Protein AF-A0A965A316-F1 (afdb_monomer_lite)

Radius of gyration: 20.24 Å; chains: 1; bounding box: 50×35×52 Å

Sequence (131 aa):
MNNKTAQPSRGSSWKQIDLTDLLKSNYKKPRPTIGKVNNSEVDGLLLGLFYPGKINTVFGDSGGGKSWMSLWVIVEQMMLGNDAILIDYEDDPFTHIGRMRQMGVSDEVIAKHFIYIQPNEKWDSASKATF

Foldseek 3Di:
DDPPPPDDPPCPVVDDDDCVVVVVDPDDDFFAQFQFDPPCDDPNHTGHPHGPPDDDDDDDDVVPCSVVSVLSRCLVCLVVVAADEDEDADDDPVVSVVSSVVVVDDPVSCVRRYHYHYDPDDDDPVNVVVD

pLDDT: mean 91.04, std 11.02, range [39.66, 98.69]

Secondary structure (DSSP, 8-state):
----PPPPPTTGGGSPPP-HHHHHS-PPPP---EEEPTT--BTTBPPEEE-TTS-------TTSSHHHHHHHHHHHHHHTT--EEEE-SSS-HHHHHHHHHHTT--HHHHHHHEEEE---S---HHHHHT-

Structure (mmCIF, N/CA/C/O backbone):
data_AF-A0A965A316-F1
#
_entry.id   AF-A0A965A316-F1
#
loop_
_atom_site.group_PDB
_atom_site.id
_atom_site.type_symbol
_atom_site.label_atom_id
_atom_site.label_alt_id
_atom_site.label_comp_id
_atom_site.label_asym_id
_atom_site.label_entity_id
_atom_site.label_seq_id
_atom_site.pdbx_PDB_ins_code
_atom_site.Cartn_x
_atom_site.Cartn_y
_atom_site.Cartn_z
_atom_site.occupancy
_atom_site.B_iso_or_equiv
_atom_site.auth_seq_id
_atom_site.auth_comp_id
_atom_site.auth_asym_id
_atom_site.auth_atom_id
_atom_site.pdbx_PDB_model_num
ATOM 1 N N . MET A 1 1 ? -25.717 -9.206 -31.353 1.00 39.66 1 MET A N 1
ATOM 2 C CA . MET A 1 1 ? -25.805 -7.755 -31.630 1.00 39.66 1 MET A CA 1
ATOM 3 C C . MET A 1 1 ? -24.894 -7.042 -30.641 1.00 39.66 1 MET A C 1
ATOM 5 O O . MET A 1 1 ? -25.097 -7.182 -29.444 1.00 39.66 1 MET A O 1
ATOM 9 N N . ASN A 1 2 ? -23.837 -6.390 -31.131 1.00 40.56 2 ASN A N 1
ATOM 10 C CA . ASN A 1 2 ? -22.806 -5.749 -30.309 1.00 40.56 2 ASN A CA 1
ATOM 11 C C . ASN A 1 2 ? -23.290 -4.379 -29.814 1.00 40.56 2 ASN A C 1
ATOM 13 O O . ASN A 1 2 ? -23.306 -3.428 -30.593 1.00 40.56 2 ASN A O 1
ATOM 17 N N . ASN A 1 3 ? -23.626 -4.253 -28.528 1.00 43.03 3 ASN A N 1
ATOM 18 C CA . ASN A 1 3 ? -23.818 -2.947 -27.895 1.00 43.03 3 ASN A CA 1
ATOM 19 C C . ASN A 1 3 ? -22.448 -2.313 -27.617 1.00 43.03 3 ASN A C 1
ATOM 21 O O . ASN A 1 3 ? -21.898 -2.436 -26.526 1.00 43.03 3 ASN A O 1
ATOM 25 N N . LYS A 1 4 ? -21.885 -1.632 -28.622 1.00 51.09 4 LYS A N 1
ATOM 26 C CA . LYS A 1 4 ? -20.834 -0.637 -28.387 1.00 51.09 4 LYS A CA 1
ATOM 27 C C . LYS A 1 4 ? -21.479 0.521 -27.629 1.00 51.09 4 LYS A C 1
ATOM 29 O O . LYS A 1 4 ? -22.237 1.289 -28.214 1.00 51.09 4 LYS A O 1
ATOM 34 N N . THR A 1 5 ? -21.203 0.636 -26.336 1.00 52.53 5 THR A N 1
ATOM 35 C CA . THR A 1 5 ? -21.484 1.854 -25.575 1.00 52.53 5 THR A CA 1
ATOM 36 C C . THR A 1 5 ? -20.844 3.032 -26.311 1.00 52.53 5 THR A C 1
ATOM 38 O O . THR A 1 5 ? -19.638 3.041 -26.561 1.00 52.53 5 THR A O 1
ATOM 41 N N . ALA A 1 6 ? -21.670 3.987 -26.750 1.00 63.53 6 ALA A N 1
ATOM 42 C CA . ALA A 1 6 ? -21.204 5.173 -27.456 1.00 63.53 6 ALA A CA 1
ATOM 43 C C . ALA A 1 6 ? -20.180 5.905 -26.581 1.00 63.53 6 ALA A C 1
ATOM 45 O O . ALA A 1 6 ? -20.435 6.149 -25.399 1.00 63.53 6 ALA A O 1
ATOM 46 N N . GLN A 1 7 ? -19.013 6.224 -27.145 1.00 64.56 7 GLN A N 1
ATOM 47 C CA . GLN A 1 7 ? -18.004 6.965 -26.400 1.00 64.56 7 GLN A CA 1
ATOM 48 C C . GLN A 1 7 ? -18.570 8.337 -26.003 1.00 64.56 7 GLN A C 1
ATOM 50 O O . GLN A 1 7 ? -19.144 9.025 -26.853 1.00 64.56 7 GLN A O 1
ATOM 55 N N . PRO A 1 8 ? -18.428 8.746 -24.731 1.00 71.69 8 PRO A N 1
ATOM 56 C CA . PRO A 1 8 ? -18.883 10.054 -24.285 1.00 71.69 8 PRO A CA 1
ATOM 57 C C . PRO A 1 8 ? -18.218 11.167 -25.109 1.00 71.69 8 PRO A C 1
ATOM 59 O O . PRO A 1 8 ? -17.005 11.156 -25.326 1.00 71.69 8 PRO A O 1
ATOM 62 N N . SER A 1 9 ? -19.011 12.132 -25.584 1.00 82.12 9 SER A N 1
ATOM 63 C CA . SER A 1 9 ? -18.509 13.271 -26.359 1.00 82.12 9 SER A CA 1
ATOM 64 C C . SER A 1 9 ? -17.531 14.109 -25.531 1.00 82.12 9 SER A C 1
ATOM 66 O O . SER A 1 9 ? -17.764 14.330 -24.341 1.00 82.12 9 SER A O 1
ATOM 68 N N . ARG A 1 10 ? -16.489 14.669 -26.159 1.00 82.88 10 ARG A N 1
ATOM 69 C CA . ARG A 1 10 ? -15.560 15.602 -25.497 1.00 82.88 10 ARG A CA 1
ATOM 70 C C . ARG A 1 10 ? -16.343 16.695 -24.752 1.00 82.88 10 ARG A C 1
ATOM 72 O O . ARG A 1 10 ? -17.227 17.322 -25.324 1.00 82.88 10 ARG A O 1
ATOM 79 N N . GLY A 1 11 ? -16.037 16.892 -23.469 1.00 85.50 11 GLY A N 1
ATOM 80 C CA . GLY A 1 11 ? -16.730 17.860 -22.611 1.00 85.50 11 GLY A CA 1
ATOM 81 C C . GLY A 1 11 ? -17.912 17.299 -21.810 1.00 85.50 11 GLY A C 1
ATOM 82 O O . GLY A 1 11 ? -18.345 17.946 -20.863 1.00 85.50 11 GLY A O 1
ATOM 83 N N . SER A 1 12 ? -18.410 16.091 -22.101 1.00 87.69 12 SER A N 1
ATOM 84 C CA . SER A 1 12 ? -19.542 15.525 -21.347 1.00 87.69 12 SER A CA 1
ATOM 85 C C . SER A 1 12 ? -19.210 15.248 -19.879 1.00 87.69 12 SER A C 1
ATOM 87 O O . SER A 1 12 ? -20.108 15.312 -19.048 1.00 87.69 12 SER A O 1
ATOM 89 N N . SER A 1 13 ? -17.939 14.993 -19.547 1.00 88.12 13 SER A N 1
ATOM 90 C CA . SER A 1 13 ? -17.461 14.816 -18.167 1.00 88.12 13 SER A CA 1
ATOM 91 C C . SER A 1 13 ? -17.499 16.096 -17.325 1.00 88.12 13 SER A C 1
ATOM 93 O O . SER A 1 13 ? -17.348 16.020 -16.113 1.00 88.12 13 SER A O 1
ATOM 95 N N . TRP A 1 14 ? -17.669 17.262 -17.957 1.00 91.00 14 TRP A N 1
ATOM 96 C CA . TRP A 1 14 ? -17.770 18.563 -17.289 1.00 91.00 14 TRP A CA 1
ATOM 97 C C . TRP A 1 14 ? -19.217 18.998 -17.055 1.00 91.00 14 TRP A C 1
ATOM 99 O O . TRP A 1 14 ? -19.455 20.034 -16.438 1.00 91.00 14 TRP A O 1
ATOM 109 N N . LYS A 1 15 ? -20.197 18.236 -17.560 1.00 93.00 15 LYS A N 1
ATOM 110 C CA . LYS A 1 15 ? -21.600 18.503 -17.252 1.00 93.00 15 LYS A CA 1
ATOM 111 C C . LYS A 1 15 ? -21.826 18.297 -15.759 1.00 93.00 15 LYS A C 1
ATOM 113 O O . LYS A 1 15 ? -21.352 17.318 -15.185 1.00 93.00 15 LYS A O 1
ATOM 118 N N . GLN A 1 16 ? -22.571 19.216 -15.153 1.00 92.81 16 GLN A N 1
ATOM 119 C CA . GLN A 1 16 ? -22.998 19.080 -13.769 1.00 92.81 16 GLN A CA 1
ATOM 120 C C . GLN A 1 16 ? -23.771 17.769 -13.595 1.00 92.81 16 GLN A C 1
ATOM 122 O O . GLN A 1 16 ? -24.644 17.435 -14.396 1.00 92.81 16 GLN A O 1
ATOM 127 N N . ILE A 1 17 ? -23.439 17.044 -12.533 1.00 92.38 17 ILE A N 1
ATOM 128 C CA . ILE A 1 17 ? -24.177 15.861 -12.108 1.00 92.38 17 ILE A CA 1
ATOM 129 C C . ILE A 1 17 ? -25.290 16.334 -11.170 1.00 92.38 17 ILE A C 1
ATOM 131 O O . ILE A 1 17 ? -25.016 17.061 -10.213 1.00 92.38 17 ILE A O 1
ATOM 135 N N . ASP A 1 18 ? -26.535 15.944 -11.442 1.00 91.62 18 ASP A N 1
ATOM 136 C CA . ASP A 1 18 ? -27.642 16.160 -10.510 1.00 91.62 18 ASP A CA 1
ATOM 137 C C . ASP A 1 18 ? -27.484 15.216 -9.310 1.00 91.62 18 ASP A C 1
ATOM 139 O O . ASP A 1 18 ? -27.448 13.995 -9.458 1.00 91.62 18 ASP A O 1
ATOM 143 N N . LEU A 1 19 ? -27.346 15.791 -8.117 1.00 93.94 19 LEU A N 1
ATOM 144 C CA . LEU A 1 19 ? -27.134 15.055 -6.871 1.00 93.94 19 LEU A CA 1
ATOM 145 C C . LEU A 1 19 ? -28.433 14.839 -6.084 1.00 93.94 19 LEU A C 1
ATOM 147 O O . LEU A 1 19 ? -28.384 14.295 -4.983 1.00 93.94 19 LEU A O 1
ATOM 151 N N . THR A 1 20 ? -29.587 15.259 -6.611 1.00 93.94 20 THR A N 1
ATOM 152 C CA . THR A 1 20 ? -30.870 15.247 -5.893 1.00 93.94 20 THR A CA 1
ATOM 153 C C . THR A 1 20 ? -31.219 13.862 -5.347 1.00 93.94 20 THR A C 1
ATOM 155 O O . THR A 1 20 ? -31.637 13.745 -4.194 1.00 93.94 20 THR A O 1
ATOM 158 N N . ASP A 1 21 ? -30.993 12.803 -6.124 1.00 89.31 21 ASP A N 1
ATOM 159 C CA . ASP A 1 21 ? -31.261 11.431 -5.682 1.00 89.31 21 ASP A CA 1
ATOM 160 C C . ASP A 1 21 ? -30.273 10.963 -4.609 1.00 89.31 21 ASP A C 1
ATOM 162 O O . ASP A 1 21 ? -30.669 10.315 -3.639 1.00 89.31 21 ASP A O 1
ATOM 166 N N . LEU A 1 22 ? -28.996 11.349 -4.720 1.00 88.19 22 LEU A N 1
ATOM 167 C CA . LEU A 1 22 ? -27.986 11.041 -3.706 1.00 88.19 22 LEU A CA 1
ATOM 168 C C . LEU A 1 22 ? -28.329 11.710 -2.368 1.00 88.19 22 LEU A C 1
ATOM 170 O O . LEU A 1 22 ? -28.224 11.068 -1.325 1.00 88.19 22 LEU A O 1
ATOM 174 N N . LEU A 1 23 ? -28.782 12.964 -2.396 1.00 88.69 23 LEU A N 1
ATOM 175 C CA . LEU A 1 23 ? -29.176 13.722 -1.204 1.00 88.69 23 LEU A CA 1
ATOM 176 C C . LEU A 1 23 ? -30.424 13.153 -0.516 1.00 88.69 23 LEU A C 1
ATOM 178 O O . LEU A 1 23 ? -30.565 13.284 0.696 1.00 88.69 23 LEU A O 1
ATOM 182 N N . LYS A 1 24 ? -31.321 12.512 -1.275 1.00 91.12 24 LYS A N 1
ATOM 183 C CA . LYS A 1 24 ? -32.501 11.811 -0.741 1.00 91.12 24 LYS A CA 1
ATOM 184 C C . LYS A 1 24 ? -32.194 10.386 -0.276 1.00 91.12 24 LYS A C 1
ATOM 186 O O . LYS A 1 24 ? -33.013 9.775 0.409 1.00 91.12 24 LYS A O 1
ATOM 191 N N . SER A 1 25 ? -31.050 9.833 -0.672 1.00 86.56 25 SER A N 1
ATOM 192 C CA . SER A 1 25 ? -30.651 8.474 -0.315 1.00 86.56 25 SER A CA 1
ATOM 193 C C . SER A 1 25 ? -30.164 8.384 1.135 1.00 86.56 25 SER A C 1
ATOM 195 O O . SER A 1 25 ? -29.683 9.358 1.712 1.00 86.56 25 SER A O 1
ATOM 197 N N . ASN A 1 26 ? -30.202 7.181 1.717 1.00 87.62 26 ASN A N 1
ATOM 198 C CA . ASN A 1 26 ? -29.512 6.895 2.978 1.00 87.62 26 ASN A CA 1
ATOM 199 C C . ASN A 1 26 ? -28.007 6.688 2.729 1.00 87.62 26 ASN A C 1
ATOM 201 O O . ASN A 1 26 ? -27.470 5.589 2.912 1.00 87.62 26 ASN A O 1
ATOM 205 N N . TYR A 1 27 ? -27.344 7.725 2.215 1.00 86.00 27 TYR A N 1
ATOM 206 C CA . TYR A 1 27 ? -25.930 7.683 1.876 1.00 86.00 27 TYR A CA 1
ATOM 207 C C . TYR A 1 27 ? -25.095 7.309 3.104 1.00 86.00 27 TYR A C 1
ATOM 209 O O . TYR A 1 27 ? -25.091 8.000 4.124 1.00 86.00 27 TYR A O 1
ATOM 217 N N . LYS A 1 28 ? -24.333 6.220 2.985 1.00 83.75 28 LYS A N 1
ATOM 218 C CA . LYS A 1 28 ? -23.362 5.816 3.999 1.00 83.75 28 LYS A CA 1
ATOM 219 C C . LYS A 1 28 ? -21.998 6.371 3.627 1.00 83.75 28 LYS A C 1
ATOM 221 O O . LYS A 1 28 ? -21.424 5.991 2.608 1.00 83.75 28 LYS A O 1
ATOM 226 N N . LYS A 1 29 ? -21.462 7.243 4.483 1.00 84.19 29 LYS A N 1
ATOM 227 C CA . LYS A 1 29 ? -20.095 7.750 4.345 1.00 84.19 29 LYS A CA 1
ATOM 228 C C . LYS A 1 29 ? -19.114 6.562 4.308 1.00 84.19 29 LYS A C 1
ATOM 230 O O . LYS A 1 29 ? -19.158 5.740 5.228 1.00 84.19 29 LYS A O 1
ATOM 235 N N . PRO A 1 30 ? -18.228 6.466 3.297 1.00 88.44 30 PRO A N 1
ATOM 236 C CA . PRO A 1 30 ? -17.125 5.516 3.312 1.00 88.44 30 PRO A CA 1
ATOM 237 C C . PRO A 1 30 ? -16.330 5.654 4.608 1.00 88.44 30 PRO A C 1
ATOM 239 O O . PRO A 1 30 ? -16.150 6.765 5.109 1.00 88.44 30 PRO A O 1
ATOM 242 N N . ARG A 1 31 ? -15.864 4.534 5.155 1.00 89.62 31 ARG A N 1
ATOM 243 C CA . ARG A 1 31 ? -15.027 4.514 6.357 1.00 89.62 31 ARG A CA 1
ATOM 244 C C . ARG A 1 31 ? -13.632 4.012 5.998 1.00 89.62 31 ARG A C 1
ATOM 246 O O . ARG A 1 31 ? -13.534 3.082 5.196 1.00 89.62 31 ARG A O 1
ATOM 253 N N . PRO A 1 32 ? -12.573 4.612 6.558 1.00 93.94 32 PRO A N 1
ATOM 254 C CA . PRO A 1 32 ? -11.235 4.084 6.397 1.00 93.94 32 PRO A CA 1
ATOM 255 C C . PRO A 1 32 ? -11.058 2.881 7.326 1.00 93.94 32 PRO A C 1
ATOM 257 O O . PRO A 1 32 ? -11.439 2.923 8.497 1.00 93.94 32 PRO A O 1
ATOM 260 N N . THR A 1 33 ? -10.511 1.796 6.792 1.00 93.38 33 THR A N 1
ATOM 261 C CA . THR A 1 33 ? -10.381 0.514 7.512 1.00 93.38 33 THR A CA 1
ATOM 262 C C . THR A 1 33 ? -9.016 -0.142 7.330 1.00 93.38 33 THR A C 1
ATOM 264 O O . THR A 1 33 ? -8.763 -1.181 7.932 1.00 93.38 33 THR A O 1
ATOM 267 N N . ILE A 1 34 ? -8.156 0.443 6.496 1.00 95.69 34 ILE A N 1
ATOM 268 C CA . ILE A 1 34 ? -6.780 0.009 6.238 1.00 95.69 34 ILE A CA 1
ATOM 269 C C . ILE A 1 34 ? -5.844 0.993 6.947 1.00 95.69 34 ILE A C 1
ATOM 271 O O . ILE A 1 34 ? -6.154 2.186 7.009 1.00 95.69 34 ILE A O 1
ATOM 275 N N . GLY A 1 35 ? -4.710 0.536 7.476 1.00 95.00 35 GLY A N 1
ATOM 276 C CA . GLY A 1 35 ? -3.822 1.395 8.248 1.00 95.00 35 GLY A CA 1
ATOM 277 C C . GLY A 1 35 ? -4.378 1.654 9.645 1.00 95.00 35 GLY A C 1
ATOM 278 O O . GLY A 1 35 ? -4.617 2.818 9.965 1.00 95.00 35 GLY A O 1
ATOM 279 N N . LYS A 1 36 ? -4.727 0.615 10.418 1.00 93.62 36 LYS A N 1
ATOM 280 C CA . LYS A 1 36 ? -5.421 0.797 11.704 1.00 93.62 36 LYS A CA 1
ATOM 281 C C . LYS A 1 36 ? -4.570 1.582 12.695 1.00 93.62 36 LYS A C 1
ATOM 283 O O . LYS A 1 36 ? -3.398 1.291 12.910 1.00 93.62 36 LYS A O 1
ATOM 288 N N . VAL A 1 37 ? -5.197 2.548 13.355 1.00 91.88 37 VAL A N 1
ATOM 289 C CA . VAL A 1 37 ? -4.564 3.341 14.407 1.00 91.88 37 VAL A CA 1
ATOM 290 C C . VAL A 1 37 ? -4.912 2.725 15.757 1.00 91.88 37 VAL A C 1
ATOM 292 O O . VAL A 1 37 ? -6.085 2.591 16.105 1.00 91.88 37 VAL A O 1
ATOM 295 N N . ASN A 1 38 ? -3.908 2.353 16.544 1.00 88.56 38 ASN A N 1
ATOM 296 C CA . ASN A 1 38 ? -4.141 1.840 17.894 1.00 88.56 38 ASN A CA 1
ATOM 297 C C . ASN A 1 38 ? -4.810 2.903 18.776 1.00 88.56 38 ASN A C 1
ATOM 299 O O . ASN A 1 38 ? -4.539 4.094 18.632 1.00 88.56 38 ASN A O 1
ATOM 303 N N . ASN A 1 39 ? -5.658 2.466 19.710 1.00 89.19 39 ASN A N 1
ATOM 304 C CA . ASN A 1 39 ? -6.395 3.342 20.633 1.00 89.19 39 ASN A CA 1
ATOM 305 C C . ASN A 1 39 ? -7.287 4.388 19.933 1.00 89.19 39 ASN A C 1
ATOM 307 O O . ASN A 1 39 ? -7.541 5.454 20.487 1.00 89.19 39 ASN A O 1
ATOM 311 N N . SER A 1 40 ? -7.754 4.098 18.715 1.00 90.06 40 SER A N 1
ATOM 312 C CA . SER A 1 40 ? -8.605 5.001 17.926 1.00 90.06 40 SER A CA 1
ATOM 313 C C . SER A 1 40 ? -10.067 4.557 17.853 1.00 90.06 40 SER A C 1
ATOM 315 O O . SER A 1 40 ? -10.787 4.973 16.951 1.00 90.06 40 SER A O 1
ATOM 317 N N . GLU A 1 41 ? -10.509 3.676 18.751 1.00 90.12 41 GLU A N 1
ATOM 318 C CA . GLU A 1 41 ? -11.846 3.093 18.664 1.00 90.12 41 GLU A CA 1
ATOM 319 C C . GLU A 1 41 ? -12.948 4.150 18.772 1.00 90.12 41 GLU A C 1
ATOM 321 O O . GLU A 1 41 ? -12.994 4.946 19.710 1.00 90.12 41 GLU A O 1
ATOM 326 N N . VAL A 1 42 ? -13.872 4.116 17.815 1.00 81.62 42 VAL A N 1
ATOM 327 C CA . VAL A 1 42 ? -15.111 4.895 17.8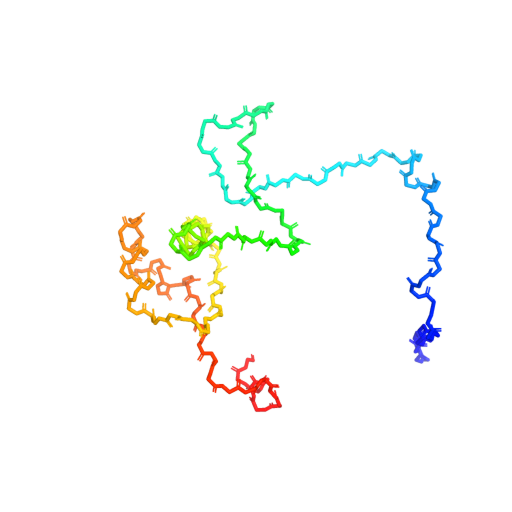24 1.00 81.62 42 VAL A CA 1
ATOM 328 C C . VAL A 1 42 ? -16.248 3.938 17.494 1.00 81.62 42 VAL A C 1
ATOM 330 O O . VAL A 1 42 ? -16.178 3.204 16.509 1.00 81.62 42 VAL A O 1
ATOM 333 N N . ASP A 1 43 ? -17.281 3.913 18.338 1.00 86.56 43 ASP A N 1
ATOM 334 C CA . ASP A 1 43 ? -18.426 2.999 18.213 1.00 86.56 43 ASP A CA 1
ATOM 335 C C . ASP A 1 43 ? -18.020 1.513 18.093 1.00 86.56 43 ASP A C 1
ATOM 337 O O . ASP A 1 43 ? -18.597 0.754 17.313 1.00 86.56 43 ASP A O 1
ATOM 341 N N . GLY A 1 44 ? -16.993 1.095 18.845 1.00 82.19 44 GLY A N 1
ATOM 342 C C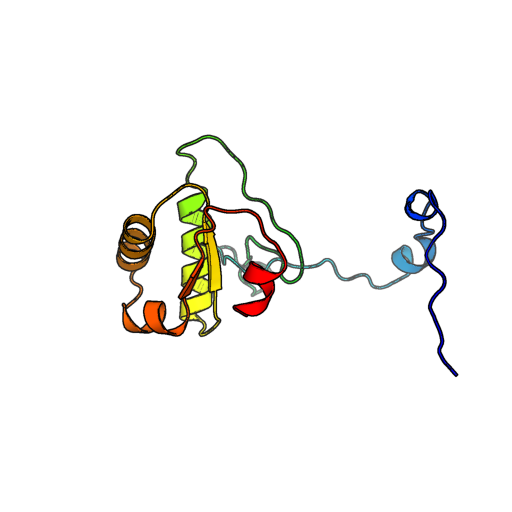A . GLY A 1 44 ? -16.501 -0.289 18.864 1.00 82.19 44 GLY A CA 1
ATOM 343 C C . GLY A 1 44 ? -15.700 -0.708 17.626 1.00 82.19 44 GLY A C 1
ATOM 344 O O . GLY A 1 44 ? -15.511 -1.901 17.396 1.00 82.19 44 GLY A O 1
ATOM 345 N N . LEU A 1 45 ? -15.247 0.247 16.806 1.00 82.44 45 LEU A N 1
ATOM 346 C CA . LEU A 1 45 ? -14.437 -0.013 15.617 1.00 82.44 45 LEU A CA 1
ATOM 347 C C . LEU A 1 45 ? -13.160 0.829 15.639 1.00 82.44 45 LEU A C 1
ATOM 349 O O . LEU A 1 45 ? -13.221 2.048 15.788 1.00 82.44 45 LEU A O 1
ATOM 353 N N . LEU A 1 46 ? -12.008 0.187 15.424 1.00 87.94 46 LEU A N 1
ATOM 354 C CA . LEU A 1 46 ? -10.740 0.883 15.188 1.00 87.94 46 LEU A CA 1
ATOM 355 C C . LEU A 1 46 ? -10.804 1.692 13.889 1.00 87.94 46 LEU A C 1
ATOM 357 O O . LEU A 1 46 ? -11.252 1.188 12.853 1.00 87.94 46 LEU A O 1
ATOM 361 N N . LEU A 1 47 ? -10.307 2.927 13.930 1.00 90.81 47 LEU A N 1
ATOM 362 C CA . LEU A 1 47 ? -10.198 3.773 12.748 1.00 90.81 47 LEU A CA 1
ATOM 363 C C . LEU A 1 47 ? -8.977 3.377 11.911 1.00 90.81 47 LEU A C 1
ATOM 365 O O . LEU A 1 47 ? -7.883 3.161 12.435 1.00 90.81 47 LEU A O 1
ATOM 369 N N . GLY A 1 48 ? -9.167 3.304 10.593 1.00 94.38 48 GLY A N 1
ATOM 370 C CA . GLY A 1 48 ? -8.075 3.233 9.624 1.00 94.38 48 GLY A CA 1
ATOM 371 C C . GLY A 1 48 ? -7.634 4.615 9.142 1.00 94.38 48 GLY A C 1
ATOM 372 O O . GLY A 1 48 ? -8.345 5.609 9.302 1.00 94.38 48 GLY A O 1
ATOM 373 N N . LEU A 1 49 ? -6.485 4.662 8.477 1.00 95.12 49 LEU A N 1
ATOM 374 C CA . LEU A 1 49 ? -5.983 5.844 7.774 1.00 95.12 49 LEU A CA 1
ATOM 375 C C . LEU A 1 49 ? -6.392 5.865 6.293 1.00 95.12 49 LEU A C 1
ATOM 377 O O . LEU A 1 49 ? -6.555 6.937 5.712 1.00 95.12 49 LEU A O 1
ATOM 381 N N . PHE A 1 50 ? -6.591 4.691 5.689 1.00 96.56 50 PHE A N 1
ATOM 382 C CA . PHE A 1 50 ? -6.802 4.526 4.253 1.00 96.56 50 PHE A CA 1
ATOM 383 C C . PHE A 1 50 ? -8.196 3.977 3.940 1.00 96.56 50 PHE A C 1
ATOM 385 O O . PHE A 1 50 ? -8.703 3.057 4.593 1.00 96.56 50 PHE A O 1
ATOM 392 N N . TYR A 1 51 ? -8.815 4.540 2.901 1.00 96.06 51 TYR A N 1
ATOM 393 C CA . TYR A 1 51 ? -10.119 4.117 2.401 1.00 96.06 51 TYR A CA 1
ATOM 394 C C . TYR A 1 51 ? -9.960 2.989 1.375 1.00 96.06 51 TYR A C 1
ATOM 396 O O . TYR A 1 51 ? -9.347 3.219 0.326 1.00 96.06 51 TYR A O 1
ATOM 404 N N . PRO A 1 52 ? -10.532 1.796 1.616 1.00 94.62 52 PRO A N 1
ATOM 405 C CA . PRO A 1 52 ? -10.521 0.726 0.626 1.00 94.62 52 PRO A CA 1
ATOM 406 C C . PRO A 1 52 ? -11.282 1.143 -0.642 1.00 94.62 52 PRO A C 1
ATOM 408 O O . PRO A 1 52 ? -12.282 1.864 -0.585 1.00 94.62 52 PRO A O 1
ATOM 411 N N . GLY A 1 53 ? -10.801 0.696 -1.805 1.00 93.81 53 GLY A N 1
ATOM 412 C CA . GLY A 1 53 ? -11.414 1.007 -3.103 1.00 93.81 53 GLY A CA 1
ATOM 413 C C . GLY A 1 53 ? -11.286 2.473 -3.536 1.00 93.81 53 GLY A C 1
ATOM 414 O O . GLY A 1 53 ? -12.017 2.918 -4.424 1.00 93.81 53 GLY A O 1
ATOM 415 N N . LYS A 1 54 ? -10.390 3.242 -2.905 1.00 94.75 54 LYS A N 1
ATOM 416 C CA . LYS A 1 54 ? -10.080 4.634 -3.251 1.00 94.75 54 LYS A CA 1
ATOM 417 C C . LYS A 1 54 ? -8.582 4.809 -3.468 1.00 94.75 54 LYS A C 1
ATOM 419 O O . LYS A 1 54 ? -7.771 4.076 -2.909 1.00 94.75 54 LYS A O 1
ATOM 424 N N . ILE A 1 55 ? -8.228 5.824 -4.251 1.00 96.19 55 ILE A N 1
ATOM 425 C CA . ILE A 1 55 ? -6.855 6.325 -4.297 1.00 96.19 55 ILE A CA 1
ATOM 426 C C . ILE A 1 55 ? -6.643 7.146 -3.030 1.00 96.19 55 ILE A C 1
ATOM 428 O O . ILE A 1 55 ? -7.417 8.058 -2.739 1.00 96.19 55 ILE A O 1
ATOM 432 N N . ASN A 1 56 ? -5.607 6.799 -2.280 1.00 96.75 56 ASN A N 1
ATOM 433 C CA . ASN A 1 56 ? -5.188 7.519 -1.090 1.00 96.75 56 ASN A CA 1
ATOM 434 C C . ASN A 1 56 ? -3.782 8.071 -1.349 1.00 96.75 56 ASN A C 1
ATOM 436 O O . ASN A 1 56 ? -2.957 7.376 -1.939 1.00 96.75 56 ASN A O 1
ATOM 440 N N . THR A 1 57 ? -3.506 9.292 -0.893 1.00 96.25 57 THR A N 1
ATOM 441 C CA . THR A 1 57 ? -2.219 9.962 -1.123 1.00 96.25 57 THR A CA 1
ATOM 442 C C . THR A 1 57 ? -1.583 10.337 0.206 1.00 96.25 57 THR A C 1
ATOM 444 O O . THR A 1 57 ? -2.196 11.042 1.005 1.00 96.25 57 THR A O 1
ATOM 447 N N . VAL A 1 58 ? -0.337 9.910 0.415 1.00 96.00 58 VAL A N 1
ATOM 448 C CA . VAL A 1 58 ? 0.506 10.346 1.536 1.00 96.00 58 VAL A CA 1
ATOM 449 C C . VAL A 1 58 ? 1.504 11.370 1.004 1.00 96.00 58 VAL A C 1
ATOM 451 O O . VAL A 1 58 ? 2.278 11.066 0.099 1.00 96.00 58 VAL A O 1
ATOM 454 N N . PHE A 1 59 ? 1.493 12.584 1.548 1.00 95.50 59 PHE A N 1
ATOM 455 C CA . PHE A 1 59 ? 2.341 13.688 1.096 1.00 95.50 59 PHE A CA 1
ATOM 456 C C . PHE A 1 59 ? 3.000 14.398 2.283 1.00 95.50 59 PHE A C 1
ATOM 458 O O . PHE A 1 59 ? 2.519 14.318 3.410 1.00 95.50 59 PHE A O 1
ATOM 465 N N . GLY A 1 60 ? 4.120 15.071 2.026 1.00 94.44 60 GLY A N 1
ATOM 466 C CA . GLY A 1 60 ? 4.929 15.746 3.041 1.00 94.44 60 GLY A CA 1
ATOM 467 C C . GLY A 1 60 ? 6.407 15.789 2.657 1.00 94.44 60 GLY A C 1
ATOM 468 O O . GLY A 1 60 ? 6.817 15.166 1.670 1.00 94.44 60 GLY A O 1
ATOM 469 N N . ASP A 1 61 ? 7.210 16.489 3.452 1.00 96.38 61 ASP A N 1
ATOM 470 C CA . ASP A 1 61 ? 8.632 16.716 3.179 1.00 96.38 61 ASP A CA 1
ATOM 471 C C . ASP A 1 61 ? 9.463 15.426 3.156 1.00 96.38 61 ASP A C 1
ATOM 473 O O . ASP A 1 61 ? 9.061 14.367 3.666 1.00 96.38 61 ASP A O 1
ATOM 477 N N . SER A 1 62 ? 10.642 15.491 2.527 1.00 93.75 62 SER A N 1
ATOM 478 C CA . SER A 1 62 ? 11.631 14.412 2.622 1.00 93.75 62 SER A CA 1
ATOM 479 C C . SER A 1 62 ? 11.969 14.140 4.091 1.00 93.75 62 SER A C 1
ATOM 481 O O . SER A 1 62 ? 12.041 15.059 4.901 1.00 93.75 62 SER A O 1
ATOM 483 N N . GLY A 1 63 ? 12.093 12.866 4.461 1.00 92.19 63 GLY A N 1
ATOM 484 C CA . GLY A 1 63 ? 12.261 12.463 5.861 1.00 92.19 63 GLY A CA 1
ATOM 485 C C . GLY A 1 63 ? 10.985 12.504 6.717 1.00 92.19 63 GLY A C 1
ATOM 486 O O . GLY A 1 63 ? 11.003 11.990 7.829 1.00 92.19 63 GLY A O 1
ATOM 487 N N . GLY A 1 64 ? 9.848 12.995 6.206 1.00 94.44 64 GLY A N 1
ATOM 488 C CA . GLY A 1 64 ? 8.567 13.060 6.932 1.00 94.44 64 GLY A CA 1
ATOM 489 C C . GLY A 1 64 ? 7.864 11.715 7.183 1.00 94.44 64 GLY A C 1
ATOM 490 O O . GLY A 1 64 ? 6.657 11.685 7.390 1.00 94.44 64 GLY A O 1
ATOM 491 N N . GLY A 1 65 ? 8.574 10.586 7.095 1.00 95.19 65 GLY A N 1
ATOM 492 C CA . GLY A 1 65 ? 8.033 9.263 7.430 1.00 95.19 65 GLY A CA 1
ATOM 493 C C . GLY A 1 65 ? 7.069 8.642 6.410 1.00 95.19 65 GLY A C 1
ATOM 494 O O . GLY A 1 65 ? 6.491 7.598 6.697 1.00 95.19 65 GLY A O 1
ATOM 495 N N . LYS A 1 66 ? 6.909 9.219 5.211 1.00 95.75 66 LYS A N 1
ATOM 496 C CA . LYS A 1 66 ? 5.974 8.721 4.178 1.00 95.75 66 LYS A CA 1
ATOM 497 C C . LYS A 1 66 ? 6.199 7.245 3.832 1.00 95.75 66 LYS A C 1
ATOM 499 O O . LYS A 1 66 ? 5.270 6.452 3.922 1.00 95.75 66 LYS A O 1
ATOM 504 N N . SER A 1 67 ? 7.437 6.872 3.500 1.00 94.88 67 SER A N 1
ATOM 505 C CA . SER A 1 67 ? 7.782 5.488 3.146 1.00 94.88 67 SER A CA 1
ATOM 506 C C . SER A 1 67 ? 7.586 4.536 4.325 1.00 94.88 67 SER A C 1
ATOM 508 O O . SER A 1 67 ? 7.110 3.425 4.138 1.00 94.88 67 SER A O 1
ATOM 510 N N . TRP A 1 68 ? 7.875 4.987 5.549 1.00 95.88 68 TRP A N 1
ATOM 511 C CA . TRP A 1 68 ? 7.621 4.213 6.766 1.00 95.88 68 TRP A CA 1
ATOM 512 C C . TRP A 1 68 ? 6.130 3.954 6.986 1.00 95.88 68 TRP A C 1
ATOM 514 O O . TRP A 1 68 ? 5.758 2.819 7.261 1.00 95.88 68 TRP A O 1
ATOM 524 N N . MET A 1 69 ? 5.279 4.970 6.816 1.00 96.00 69 MET A N 1
ATOM 525 C CA . MET A 1 69 ? 3.824 4.817 6.906 1.00 96.00 69 MET A CA 1
ATOM 526 C C . MET A 1 69 ? 3.299 3.854 5.833 1.00 96.00 69 MET A C 1
ATOM 528 O O . MET A 1 69 ? 2.535 2.946 6.145 1.00 96.00 69 MET A O 1
ATOM 532 N N . SER A 1 70 ? 3.737 4.004 4.580 1.00 96.12 70 SER A N 1
ATOM 533 C CA . SER A 1 70 ? 3.336 3.098 3.496 1.00 96.12 70 SER A CA 1
ATOM 534 C C . SER A 1 70 ? 3.764 1.653 3.766 1.00 96.12 70 SER A C 1
ATOM 536 O O . SER A 1 70 ? 2.962 0.737 3.598 1.00 96.12 70 SER A O 1
ATOM 538 N N . LEU A 1 71 ? 4.999 1.442 4.236 1.00 97.06 71 LEU A N 1
ATOM 539 C CA . LEU A 1 71 ? 5.496 0.116 4.603 1.00 97.06 71 LEU A CA 1
ATOM 540 C C . LEU A 1 71 ? 4.748 -0.470 5.799 1.00 97.06 71 LEU A C 1
ATOM 542 O O . LEU A 1 71 ? 4.437 -1.653 5.773 1.00 97.06 71 LEU A O 1
ATOM 546 N N . TRP A 1 72 ? 4.404 0.337 6.805 1.00 97.00 72 TRP A N 1
ATOM 547 C CA . TRP A 1 72 ? 3.595 -0.121 7.936 1.00 97.00 72 TRP A CA 1
ATOM 548 C C . TRP A 1 72 ? 2.256 -0.688 7.456 1.00 97.00 72 TRP A C 1
ATOM 550 O O . TRP A 1 72 ? 1.841 -1.756 7.895 1.00 97.00 72 TRP A O 1
ATOM 560 N N . VAL A 1 73 ? 1.600 -0.009 6.510 1.00 97.56 73 VAL A N 1
ATOM 561 C CA . VAL A 1 73 ? 0.314 -0.453 5.950 1.00 97.56 73 VAL A CA 1
ATOM 562 C C . VAL A 1 73 ? 0.486 -1.727 5.134 1.00 97.56 73 VAL A C 1
ATOM 564 O O . VAL A 1 73 ? -0.313 -2.648 5.272 1.00 97.56 73 VAL A O 1
ATOM 567 N N . ILE A 1 74 ? 1.535 -1.804 4.313 1.00 98.06 74 ILE A N 1
ATOM 568 C CA . ILE A 1 74 ? 1.892 -3.020 3.572 1.00 98.06 74 ILE A CA 1
ATOM 569 C C . ILE A 1 74 ? 2.072 -4.190 4.546 1.00 98.06 74 ILE A C 1
ATOM 571 O O . ILE A 1 74 ? 1.442 -5.230 4.378 1.00 98.06 74 ILE A O 1
ATOM 575 N N . VAL A 1 75 ? 2.860 -3.995 5.603 1.00 98.12 75 VAL A N 1
ATOM 576 C CA . VAL A 1 75 ? 3.096 -4.983 6.659 1.00 98.12 75 VAL A CA 1
ATOM 577 C C . VAL A 1 75 ? 1.799 -5.406 7.339 1.00 98.12 75 VAL A C 1
ATOM 579 O O . VAL A 1 75 ? 1.553 -6.603 7.458 1.00 98.12 75 VAL A O 1
ATOM 582 N N . GLU A 1 76 ? 0.944 -4.463 7.736 1.00 96.81 76 GLU A N 1
ATOM 583 C CA . GLU A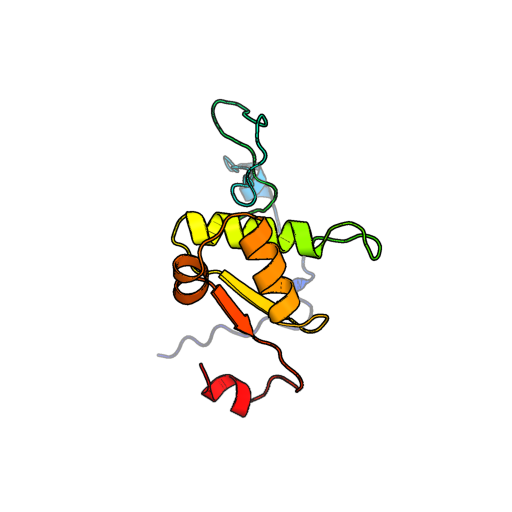 1 76 ? -0.360 -4.775 8.327 1.00 96.81 76 GLU A CA 1
ATOM 584 C C . GLU A 1 76 ? -1.176 -5.693 7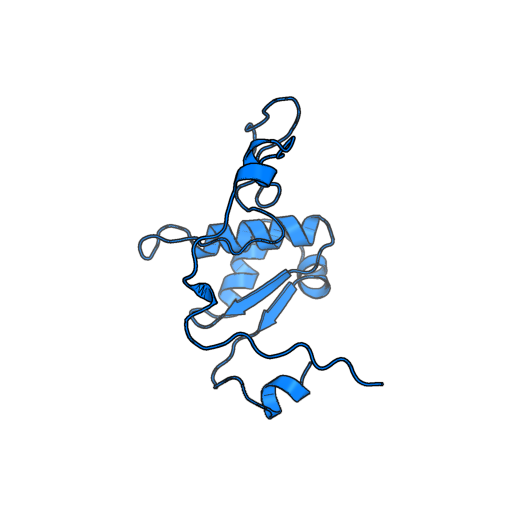.407 1.00 96.81 76 GLU A C 1
ATOM 586 O O . GLU A 1 76 ? -1.721 -6.696 7.864 1.00 96.81 76 GLU A O 1
ATOM 591 N N . GLN A 1 77 ? -1.239 -5.385 6.108 1.00 97.81 77 GLN A N 1
ATOM 592 C CA . GLN A 1 77 ? -2.006 -6.186 5.155 1.00 97.81 77 GLN A CA 1
ATOM 593 C C . GLN A 1 77 ? -1.402 -7.579 4.942 1.00 97.81 77 GLN A C 1
ATOM 595 O O . GLN A 1 77 ? -2.148 -8.559 4.959 1.00 97.81 77 GLN A O 1
ATOM 600 N N . MET A 1 78 ? -0.076 -7.692 4.846 1.00 98.31 78 MET A N 1
ATOM 601 C CA . MET A 1 78 ? 0.600 -8.992 4.756 1.00 98.31 78 MET A CA 1
ATOM 602 C C . MET A 1 78 ? 0.363 -9.855 5.997 1.00 98.31 78 MET A C 1
ATOM 604 O O . MET A 1 78 ? 0.112 -11.051 5.886 1.00 98.31 78 MET A O 1
ATOM 608 N N . MET A 1 79 ? 0.373 -9.250 7.186 1.00 97.19 79 MET A N 1
ATOM 609 C CA . MET A 1 79 ? 0.089 -9.953 8.442 1.00 97.19 79 MET A CA 1
ATOM 610 C C . MET A 1 79 ? -1.375 -10.406 8.554 1.00 97.19 79 MET A C 1
ATOM 612 O O . MET A 1 79 ? -1.669 -11.358 9.275 1.00 97.19 79 MET A O 1
ATOM 616 N N . LEU A 1 80 ? -2.291 -9.765 7.822 1.00 96.56 80 LEU A N 1
ATOM 617 C CA . LEU A 1 80 ? -3.678 -10.213 7.655 1.00 96.56 80 LEU A CA 1
ATOM 618 C C . LEU A 1 80 ? -3.835 -11.288 6.561 1.00 96.56 80 LEU A C 1
ATOM 620 O O . LEU A 1 80 ? -4.950 -11.762 6.341 1.00 96.56 80 LEU A O 1
ATOM 624 N N . GLY A 1 81 ? -2.745 -11.687 5.895 1.00 98.00 81 GLY A N 1
ATOM 625 C CA . GLY A 1 81 ? -2.730 -12.687 4.826 1.00 98.00 81 GLY A CA 1
ATOM 626 C C . GLY A 1 81 ? -3.093 -12.146 3.441 1.00 98.00 81 GLY A C 1
ATOM 627 O O . GLY A 1 81 ? -3.373 -12.940 2.544 1.00 98.00 81 GLY A O 1
ATOM 628 N N . ASN A 1 82 ? -3.115 -10.822 3.265 1.00 98.06 82 ASN A N 1
ATOM 629 C CA . ASN A 1 82 ? -3.351 -10.183 1.973 1.00 98.06 82 ASN A CA 1
ATOM 630 C C . ASN A 1 82 ? -2.027 -9.930 1.249 1.00 98.06 82 ASN A C 1
ATOM 632 O O . ASN A 1 82 ? -1.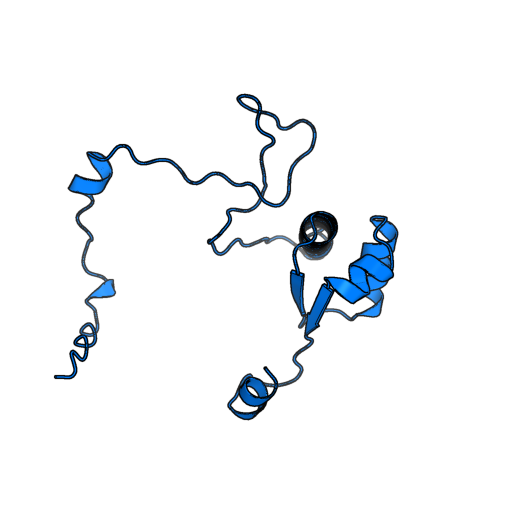029 -9.576 1.875 1.00 98.06 82 ASN A O 1
ATOM 636 N N . ASP A 1 83 ? -2.047 -10.001 -0.078 1.00 98.38 83 ASP A N 1
ATOM 637 C CA . ASP A 1 83 ? -0.896 -9.600 -0.883 1.00 98.38 83 ASP A CA 1
ATOM 638 C C . ASP A 1 83 ? -0.793 -8.073 -0.968 1.00 98.38 83 ASP A C 1
ATOM 640 O O . ASP A 1 83 ? -1.799 -7.357 -1.043 1.00 98.38 83 ASP A O 1
ATOM 644 N N . ALA A 1 84 ? 0.438 -7.569 -0.980 1.00 98.00 84 ALA A N 1
ATOM 645 C CA . ALA A 1 84 ? 0.731 -6.148 -1.055 1.00 98.00 84 ALA A CA 1
ATOM 646 C C . ALA A 1 84 ? 1.784 -5.874 -2.132 1.00 98.00 84 ALA A C 1
ATOM 648 O O . ALA A 1 84 ? 2.886 -6.420 -2.099 1.00 98.00 84 ALA A O 1
ATOM 649 N N . ILE A 1 85 ? 1.441 -4.993 -3.075 1.00 97.56 85 ILE A N 1
ATOM 650 C CA . ILE A 1 85 ? 2.322 -4.597 -4.175 1.00 97.56 85 ILE A CA 1
ATOM 651 C C . ILE A 1 85 ? 2.952 -3.239 -3.856 1.00 97.56 85 ILE A C 1
ATOM 653 O O . ILE A 1 85 ? 2.233 -2.264 -3.624 1.00 97.56 85 ILE A O 1
ATOM 657 N N . LEU A 1 86 ? 4.282 -3.160 -3.913 1.00 97.56 86 LEU A N 1
ATOM 658 C CA . LEU A 1 86 ? 5.025 -1.903 -3.939 1.00 97.56 86 LEU A CA 1
ATOM 659 C C . LEU A 1 86 ? 5.666 -1.716 -5.315 1.00 97.56 86 LEU A C 1
ATOM 661 O O . LEU A 1 86 ? 6.501 -2.517 -5.729 1.00 97.56 86 LEU A O 1
ATOM 665 N N . ILE A 1 87 ? 5.279 -0.638 -5.998 1.00 95.81 87 ILE A N 1
ATOM 666 C CA . ILE A 1 87 ? 5.944 -0.162 -7.213 1.00 95.81 87 ILE A CA 1
ATOM 667 C C . ILE A 1 87 ? 6.869 0.982 -6.803 1.00 95.81 87 ILE A C 1
ATOM 669 O O . ILE A 1 87 ? 6.391 2.032 -6.372 1.00 95.81 87 ILE A O 1
ATOM 673 N N . ASP A 1 88 ? 8.171 0.763 -6.916 1.00 95.81 88 ASP A N 1
ATOM 674 C CA . ASP A 1 88 ? 9.204 1.635 -6.372 1.00 95.81 88 ASP A CA 1
ATOM 675 C C . ASP A 1 88 ? 10.039 2.285 -7.479 1.00 95.81 88 ASP A C 1
ATOM 677 O O . ASP A 1 88 ? 10.582 1.606 -8.347 1.00 95.81 88 ASP A O 1
ATOM 681 N N . TYR A 1 89 ? 10.130 3.610 -7.433 1.00 92.88 89 TYR A N 1
ATOM 682 C CA . TYR A 1 89 ? 10.944 4.423 -8.340 1.00 92.88 89 TYR A CA 1
ATOM 683 C C . TYR A 1 89 ? 12.065 5.175 -7.606 1.00 92.88 89 TYR A C 1
ATOM 685 O O . TYR A 1 89 ? 12.849 5.865 -8.252 1.00 92.88 89 TYR A O 1
ATOM 693 N N . GLU A 1 90 ? 12.122 5.095 -6.274 1.00 89.88 90 GLU A N 1
ATOM 694 C CA . GLU A 1 90 ? 12.878 6.039 -5.438 1.00 89.88 90 GLU A CA 1
ATOM 695 C C . GLU A 1 90 ? 13.949 5.361 -4.575 1.00 89.88 90 GLU A C 1
ATOM 697 O O . GLU A 1 90 ? 14.952 5.992 -4.247 1.00 89.88 90 GLU A O 1
ATOM 702 N N . ASP A 1 91 ? 13.739 4.106 -4.175 1.00 93.50 91 ASP A N 1
ATOM 703 C CA . ASP A 1 91 ? 14.577 3.402 -3.197 1.00 93.50 91 ASP A CA 1
ATOM 704 C C . ASP A 1 91 ? 14.938 1.990 -3.708 1.00 93.50 91 ASP A C 1
ATOM 706 O O . ASP A 1 91 ? 14.686 1.650 -4.868 1.00 93.50 91 ASP A O 1
ATOM 710 N N . ASP A 1 92 ? 15.578 1.177 -2.867 1.00 94.06 92 ASP A N 1
ATOM 711 C CA . ASP A 1 92 ? 16.050 -0.168 -3.205 1.00 94.06 92 ASP A CA 1
ATOM 712 C C . ASP A 1 92 ? 15.410 -1.273 -2.327 1.00 94.06 92 ASP A C 1
ATOM 714 O O . ASP A 1 92 ? 14.956 -1.019 -1.203 1.00 94.06 92 ASP A O 1
ATOM 718 N N . PRO A 1 93 ? 15.378 -2.538 -2.794 1.00 95.88 93 PRO A N 1
ATOM 719 C CA . PRO A 1 93 ? 14.725 -3.618 -2.059 1.00 95.88 93 PRO A CA 1
ATOM 720 C C . PRO A 1 93 ? 15.373 -3.937 -0.702 1.00 95.88 93 PRO A C 1
ATOM 722 O O . PRO A 1 93 ? 14.652 -4.313 0.224 1.00 95.88 93 PRO A O 1
ATOM 725 N N . PHE A 1 94 ? 16.693 -3.783 -0.524 1.00 96.88 94 PHE A N 1
ATOM 726 C CA . PHE A 1 94 ? 17.340 -4.069 0.765 1.00 96.88 94 PHE A CA 1
ATOM 727 C C . PHE A 1 94 ? 16.840 -3.122 1.853 1.00 96.88 94 PHE A C 1
ATOM 729 O O . PHE A 1 94 ? 16.592 -3.556 2.983 1.00 96.88 94 PHE A O 1
ATOM 736 N N . THR A 1 95 ? 16.636 -1.855 1.499 1.00 96.06 95 THR A N 1
ATOM 737 C CA . THR A 1 95 ? 16.094 -0.844 2.404 1.00 96.06 95 THR A CA 1
ATOM 738 C C . THR A 1 95 ? 14.684 -1.211 2.884 1.00 96.06 95 THR A C 1
ATOM 740 O O . THR A 1 95 ? 14.412 -1.164 4.090 1.00 96.06 95 THR A O 1
ATOM 743 N N . HIS A 1 96 ? 13.791 -1.651 1.991 1.00 97.00 96 HIS A N 1
ATOM 744 C CA . HIS A 1 96 ? 12.429 -2.053 2.376 1.00 97.00 96 HIS A CA 1
ATOM 745 C C . HIS A 1 96 ? 12.407 -3.330 3.212 1.00 97.00 96 HIS A C 1
ATOM 747 O O . HIS A 1 96 ? 11.756 -3.357 4.255 1.00 97.00 96 HIS A O 1
ATOM 753 N N . ILE A 1 97 ? 13.168 -4.354 2.815 1.00 97.75 97 ILE A N 1
ATOM 754 C CA . ILE A 1 97 ? 13.264 -5.620 3.558 1.00 97.75 97 ILE A CA 1
ATOM 755 C C . ILE A 1 97 ?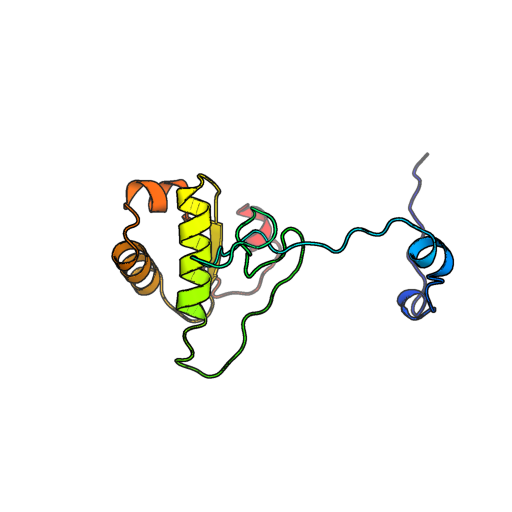 13.802 -5.381 4.973 1.00 97.75 97 ILE A C 1
ATOM 757 O O . ILE A 1 97 ? 13.253 -5.903 5.946 1.00 97.75 97 ILE A O 1
ATOM 761 N N . GLY A 1 98 ? 14.838 -4.548 5.116 1.00 98.06 98 GLY A N 1
ATOM 762 C CA . GLY A 1 98 ? 15.384 -4.168 6.419 1.00 98.06 98 GLY A CA 1
ATOM 763 C C . GLY A 1 98 ? 14.339 -3.506 7.321 1.00 98.06 98 GLY A C 1
ATOM 764 O O . GLY A 1 98 ? 14.200 -3.887 8.484 1.00 98.06 98 GLY A O 1
ATOM 765 N N . ARG A 1 99 ? 13.555 -2.565 6.781 1.00 97.81 99 ARG A N 1
ATOM 766 C CA . ARG A 1 99 ? 12.475 -1.885 7.518 1.00 97.81 99 ARG A CA 1
ATOM 767 C C . ARG A 1 99 ? 11.337 -2.839 7.894 1.00 97.81 99 ARG A C 1
ATOM 769 O O . ARG A 1 99 ? 10.886 -2.808 9.033 1.00 97.81 99 ARG A O 1
ATOM 776 N N . MET A 1 100 ? 10.903 -3.721 6.993 1.00 98.06 100 MET A N 1
ATOM 777 C CA . MET A 1 100 ? 9.859 -4.715 7.293 1.00 98.06 100 MET A CA 1
ATOM 778 C C . MET A 1 100 ? 10.282 -5.677 8.408 1.00 98.06 100 MET A C 1
ATOM 780 O O . MET A 1 100 ? 9.499 -5.958 9.315 1.00 98.06 100 MET A O 1
ATOM 784 N N . ARG A 1 101 ? 11.545 -6.119 8.399 1.00 98.00 101 ARG A N 1
ATOM 785 C CA . ARG A 1 101 ? 12.119 -6.920 9.491 1.00 98.00 101 ARG A CA 1
ATOM 786 C C . ARG A 1 101 ? 12.147 -6.148 10.811 1.00 98.00 101 ARG A C 1
ATOM 788 O O . ARG A 1 101 ? 11.798 -6.706 11.846 1.00 98.00 101 ARG A O 1
ATOM 795 N N . GLN A 1 102 ? 12.493 -4.858 10.788 1.00 97.81 102 GLN A N 1
ATOM 796 C CA . GLN A 1 102 ? 12.416 -3.987 11.974 1.00 97.81 102 GLN A CA 1
ATOM 797 C C . GLN A 1 102 ? 10.980 -3.818 12.496 1.00 97.81 102 GLN A C 1
ATOM 799 O O . GLN A 1 102 ? 10.789 -3.628 13.694 1.00 97.81 102 GLN A O 1
ATOM 804 N N . MET A 1 103 ? 9.972 -3.927 11.625 1.00 97.06 103 MET A N 1
ATOM 805 C CA . MET A 1 103 ? 8.552 -3.948 11.999 1.00 97.06 103 MET A CA 1
ATOM 806 C C . MET A 1 103 ? 8.077 -5.317 12.522 1.00 97.06 103 MET A C 1
ATOM 808 O O . MET A 1 103 ? 6.912 -5.452 12.887 1.00 97.06 103 MET A O 1
ATOM 812 N N . GLY A 1 104 ? 8.958 -6.321 12.589 1.00 96.56 104 GLY A N 1
ATOM 813 C CA . GLY A 1 104 ? 8.664 -7.637 13.160 1.00 96.56 104 GLY A CA 1
ATOM 814 C C . GLY A 1 104 ? 8.054 -8.647 12.186 1.00 96.56 104 GLY A C 1
ATOM 815 O O . GLY A 1 104 ? 7.540 -9.670 12.633 1.00 96.56 104 GLY A O 1
ATOM 816 N N . VAL A 1 105 ? 8.103 -8.393 10.875 1.00 97.75 105 VAL A N 1
ATOM 817 C CA . VAL A 1 105 ? 7.616 -9.350 9.868 1.00 97.75 105 VAL A CA 1
ATOM 818 C C . VAL A 1 105 ? 8.678 -10.404 9.575 1.00 97.75 105 VAL A C 1
ATOM 820 O O . VAL A 1 105 ? 9.857 -10.085 9.418 1.00 97.75 105 VAL A O 1
ATOM 823 N N . SER A 1 106 ? 8.256 -11.666 9.493 1.00 98.25 106 SER A N 1
ATOM 824 C CA . SER A 1 106 ? 9.127 -12.783 9.135 1.00 98.25 106 SER A CA 1
ATOM 825 C C . SER A 1 106 ? 9.409 -12.827 7.632 1.00 98.25 106 SER A C 1
ATOM 827 O O . SER A 1 106 ? 8.569 -12.455 6.811 1.00 98.25 106 SER A O 1
ATOM 829 N N . ASP A 1 107 ? 10.571 -13.366 7.264 1.00 98.31 107 ASP A N 1
ATOM 830 C CA . ASP A 1 107 ? 10.944 -13.555 5.857 1.00 98.31 107 ASP A CA 1
ATOM 831 C C . ASP A 1 107 ? 9.946 -14.449 5.102 1.00 98.31 107 ASP A C 1
ATOM 833 O O . ASP A 1 107 ? 9.725 -14.245 3.914 1.00 98.31 107 ASP A O 1
ATOM 837 N N . GLU A 1 108 ? 9.299 -15.397 5.788 1.00 98.50 108 GLU A N 1
ATOM 838 C CA . GLU A 1 108 ? 8.252 -16.244 5.205 1.00 98.50 108 GLU A CA 1
ATOM 839 C C . GLU A 1 108 ? 7.023 -15.428 4.783 1.00 98.50 108 GLU A C 1
ATOM 841 O O . GLU A 1 108 ? 6.532 -15.582 3.665 1.00 98.50 108 GLU A O 1
ATOM 846 N N . VAL A 1 109 ? 6.542 -14.528 5.649 1.00 98.56 109 VAL A N 1
ATOM 847 C CA . VAL A 1 109 ? 5.403 -13.654 5.330 1.00 98.56 109 VAL A CA 1
ATOM 848 C C . VAL A 1 109 ? 5.764 -12.706 4.189 1.00 98.56 109 VAL A C 1
ATOM 850 O O . VAL A 1 109 ? 4.972 -12.551 3.261 1.00 98.56 109 VAL A O 1
ATOM 853 N N . ILE A 1 110 ? 6.969 -12.127 4.219 1.00 98.50 110 ILE A N 1
ATOM 854 C CA . ILE A 1 110 ? 7.456 -11.252 3.145 1.00 98.50 110 ILE A CA 1
ATOM 855 C C . ILE A 1 110 ? 7.504 -12.020 1.821 1.00 98.50 110 ILE A C 1
ATOM 857 O O . ILE A 1 110 ? 6.918 -11.574 0.842 1.00 98.50 110 ILE A O 1
ATOM 861 N N . ALA A 1 111 ? 8.145 -13.190 1.784 1.00 98.31 111 ALA A N 1
ATOM 862 C CA . ALA A 1 111 ? 8.282 -13.983 0.562 1.00 98.31 111 ALA A CA 1
ATOM 863 C C . ALA A 1 111 ? 6.932 -14.434 -0.015 1.00 98.31 111 ALA A C 1
ATOM 865 O O . ALA A 1 111 ? 6.809 -14.609 -1.225 1.00 98.31 111 ALA A O 1
ATOM 866 N N . LYS A 1 112 ? 5.929 -14.637 0.844 1.00 98.44 112 LYS A N 1
ATOM 867 C CA . LYS A 1 112 ? 4.601 -15.091 0.436 1.00 98.44 112 LYS A CA 1
ATOM 868 C C . LYS A 1 112 ? 3.705 -13.968 -0.083 1.00 98.44 112 LYS A C 1
ATOM 870 O O . LYS A 1 112 ? 2.967 -14.203 -1.032 1.00 98.44 112 LYS A O 1
ATOM 875 N N . HIS A 1 113 ? 3.739 -12.796 0.551 1.00 98.69 113 HIS A N 1
ATOM 876 C CA . HIS A 1 113 ? 2.728 -11.753 0.348 1.00 98.69 113 HIS A CA 1
ATOM 877 C C . HIS A 1 113 ? 3.270 -10.443 -0.232 1.00 98.69 113 HIS A C 1
ATOM 879 O O . HIS A 1 113 ? 2.489 -9.625 -0.725 1.00 98.69 113 HIS A O 1
ATOM 885 N N . PHE A 1 114 ? 4.584 -10.209 -0.185 1.00 98.50 114 PHE A N 1
ATOM 886 C CA . PHE A 1 114 ? 5.169 -8.980 -0.705 1.00 98.50 114 PHE A CA 1
ATOM 887 C C . PHE A 1 114 ? 5.527 -9.110 -2.183 1.00 98.50 114 PHE A C 1
ATOM 889 O O . PHE A 1 114 ? 6.358 -9.930 -2.571 1.00 98.50 114 PHE A O 1
ATOM 896 N N . ILE A 1 115 ? 4.950 -8.240 -3.007 1.00 97.75 115 ILE A N 1
ATOM 897 C CA . ILE A 1 115 ? 5.252 -8.146 -4.432 1.00 97.75 115 ILE A CA 1
ATOM 898 C C . ILE A 1 115 ? 5.975 -6.821 -4.664 1.00 97.75 115 ILE A C 1
ATOM 900 O O . ILE A 1 115 ? 5.391 -5.745 -4.536 1.00 97.75 115 ILE A O 1
ATOM 904 N N . TYR A 1 116 ? 7.255 -6.893 -5.012 1.00 97.38 116 TYR A N 1
ATOM 905 C CA . TYR A 1 116 ? 8.082 -5.719 -5.277 1.00 97.38 116 TYR A CA 1
ATOM 906 C C . TYR A 1 116 ? 8.341 -5.571 -6.774 1.00 97.38 116 TYR A C 1
ATOM 908 O O . TYR A 1 116 ? 8.773 -6.514 -7.435 1.00 97.38 116 TYR A O 1
ATOM 916 N N . ILE A 1 117 ? 8.084 -4.379 -7.304 1.00 95.88 117 ILE A N 1
ATOM 917 C CA . ILE A 1 117 ? 8.320 -4.029 -8.703 1.00 95.88 117 ILE A CA 1
ATOM 918 C C . ILE A 1 117 ? 9.126 -2.733 -8.708 1.00 95.88 117 ILE A C 1
ATOM 920 O O . ILE A 1 117 ? 8.695 -1.749 -8.115 1.00 95.88 117 ILE A O 1
ATOM 924 N N . GLN A 1 118 ? 10.258 -2.708 -9.409 1.00 95.88 118 GLN A N 1
ATOM 925 C CA . GLN A 1 118 ? 11.114 -1.523 -9.517 1.00 95.88 118 GLN A CA 1
ATOM 926 C C . GLN A 1 118 ? 11.324 -1.159 -10.993 1.00 95.88 118 GLN A C 1
ATOM 928 O O . GLN A 1 118 ? 12.304 -1.592 -11.605 1.00 95.88 118 GLN A O 1
ATOM 933 N N . PRO A 1 119 ? 10.378 -0.438 -11.621 1.00 94.81 119 PRO A N 1
ATOM 934 C CA . PRO A 1 119 ? 10.488 -0.103 -13.031 1.00 94.81 119 PRO A CA 1
ATOM 935 C C . PRO A 1 119 ? 11.633 0.887 -13.260 1.00 94.81 119 PRO A C 1
ATOM 937 O O . PRO A 1 119 ? 11.666 1.963 -12.668 1.00 94.81 119 PRO A O 1
ATOM 940 N N . ASN A 1 120 ? 12.541 0.555 -14.175 1.00 93.88 120 ASN A N 1
ATOM 941 C CA . ASN A 1 120 ? 13.580 1.464 -14.674 1.00 93.88 120 ASN A CA 1
ATOM 942 C C . ASN A 1 120 ? 13.320 1.916 -16.125 1.00 93.88 120 ASN A C 1
ATOM 944 O O . ASN A 1 120 ? 14.137 2.613 -16.727 1.00 93.88 120 ASN A O 1
ATOM 948 N N . GLU A 1 121 ? 12.168 1.537 -16.677 1.00 92.62 121 GLU A N 1
ATOM 949 C CA . GLU A 1 121 ? 11.746 1.821 -18.041 1.00 92.62 121 GLU A CA 1
ATOM 950 C C . GLU A 1 121 ? 10.257 2.187 -18.107 1.00 92.62 121 GLU A C 1
ATOM 952 O O . GLU A 1 121 ? 9.523 2.143 -17.116 1.00 92.62 121 GLU A O 1
ATOM 957 N N . LYS A 1 122 ? 9.803 2.605 -19.292 1.00 92.94 122 LYS A N 1
ATOM 958 C CA . LYS A 1 122 ? 8.404 2.983 -19.511 1.00 92.94 122 LYS A CA 1
ATOM 959 C C . LYS A 1 122 ? 7.520 1.749 -19.608 1.00 92.94 122 LYS A C 1
ATOM 961 O O . LYS A 1 122 ? 7.867 0.782 -20.270 1.00 92.94 122 LYS A O 1
ATOM 966 N N . TRP A 1 123 ? 6.315 1.864 -19.061 1.00 92.44 123 TRP A N 1
ATOM 967 C CA . TRP A 1 123 ? 5.279 0.855 -19.229 1.00 92.44 123 TRP A CA 1
ATOM 968 C C . TRP A 1 123 ? 4.789 0.778 -20.682 1.00 92.44 123 TRP A C 1
ATOM 970 O O . TRP A 1 123 ? 4.195 1.736 -21.192 1.00 92.44 123 TRP A O 1
ATOM 980 N N . ASP A 1 124 ? 4.983 -0.368 -21.331 1.00 94.19 124 ASP A N 1
ATOM 981 C CA . ASP A 1 124 ? 4.579 -0.595 -22.718 1.00 94.19 124 ASP A CA 1
ATOM 982 C C . ASP A 1 124 ? 3.961 -1.992 -22.954 1.00 94.19 124 ASP A C 1
ATOM 984 O O . ASP A 1 124 ? 3.385 -2.604 -22.053 1.00 94.19 124 ASP A O 1
ATOM 988 N N . SER A 1 125 ? 3.967 -2.465 -24.205 1.00 94.50 125 SER A N 1
ATOM 989 C CA . SER A 1 125 ? 3.405 -3.777 -24.550 1.00 94.50 125 SER A CA 1
ATOM 990 C C . SER A 1 125 ? 4.254 -4.943 -24.037 1.00 94.50 125 SER A C 1
ATOM 992 O O . SER A 1 125 ? 3.683 -5.984 -23.722 1.00 94.50 125 SER A O 1
ATOM 994 N N . ALA A 1 126 ? 5.575 -4.778 -23.929 1.00 91.31 126 ALA A N 1
ATOM 995 C CA . ALA A 1 126 ? 6.458 -5.782 -23.349 1.00 91.31 126 ALA A CA 1
ATOM 996 C C . ALA A 1 126 ? 6.226 -5.882 -21.836 1.00 91.31 126 ALA A C 1
ATOM 998 O O . ALA A 1 126 ? 6.030 -6.987 -21.336 1.00 91.31 126 ALA A O 1
ATOM 999 N N . SER A 1 127 ? 6.100 -4.745 -21.135 1.00 90.94 127 SER A N 1
ATOM 1000 C CA . SER A 1 127 ? 5.787 -4.731 -19.693 1.00 90.94 127 SER A CA 1
ATOM 1001 C C . SER A 1 127 ? 4.447 -5.408 -19.368 1.00 90.94 127 SER A C 1
ATOM 1003 O O . SER A 1 127 ? 4.289 -6.021 -18.316 1.00 90.94 127 SER A O 1
ATOM 1005 N N . LYS A 1 128 ? 3.458 -5.317 -20.268 1.00 90.12 128 LYS A N 1
ATOM 1006 C CA . LYS A 1 128 ? 2.159 -5.995 -20.102 1.00 90.12 128 LYS A CA 1
ATOM 1007 C C . LYS A 1 128 ? 2.243 -7.511 -20.252 1.00 90.12 128 LYS A C 1
ATOM 1009 O O . LYS A 1 128 ? 1.394 -8.190 -19.699 1.00 90.12 128 LYS A O 1
ATOM 1014 N N . ALA A 1 129 ? 3.199 -8.025 -21.024 1.00 90.56 129 ALA A N 1
ATOM 1015 C CA . ALA A 1 129 ? 3.308 -9.454 -21.320 1.00 90.56 129 ALA A CA 1
ATOM 1016 C C . ALA A 1 129 ? 3.953 -10.267 -20.181 1.00 90.56 129 ALA A C 1
ATOM 1018 O O . ALA A 1 129 ? 3.930 -11.493 -20.222 1.00 90.56 129 ALA A O 1
ATOM 1019 N N . THR A 1 130 ? 4.540 -9.595 -19.187 1.00 84.88 130 THR A N 1
ATOM 1020 C CA . THR A 1 130 ? 5.146 -10.207 -17.993 1.00 84.88 130 THR A CA 1
ATOM 1021 C C . THR A 1 130 ? 4.166 -10.480 -16.846 1.00 84.88 130 THR A C 1
ATOM 1023 O O . THR A 1 130 ? 4.573 -11.105 -15.869 1.00 84.88 130 THR A O 1
ATOM 1026 N N . PHE A 1 131 ? 2.911 -10.031 -16.955 1.00 72.62 131 PHE A N 1
ATOM 1027 C CA . PHE A 1 131 ? 1.828 -10.277 -15.991 1.00 72.62 131 PHE A CA 1
ATOM 1028 C C . PHE A 1 131 ? 0.732 -11.132 -16.630 1.00 72.62 131 PHE A C 1
ATOM 1030 O O . PHE A 1 131 ? 0.088 -11.900 -15.883 1.00 72.62 131 PHE A O 1
#